Protein AF-A0A1V3QCL3-F1 (afdb_monomer_lite)

Secondary structure (DSSP, 8-state):
-EEE-HHHHHHH-HHHHHHHHHHHHHHHHHH-----EEEEEEEEETTEEEEEEEEEEEEE---SS---EEEEEEEEESS--

Radius of gyration: 13.57 Å; chains: 1; bounding box: 34×31×33 Å

pLDDT: mean 74.79, std 13.8, range [47.28, 90.38]

Foldseek 3Di:
DDKDALVRCCVVQVPQNVVQVVVQVVVCVVQVWDWDWGIWDWDQDPNFTKIKTKTQGFRQPPDPDDRDRDIDIDIGTSDDD

Structure (mmCIF, N/CA/C/O backbone):
data_AF-A0A1V3QCL3-F1
#
_entry.id   AF-A0A1V3QCL3-F1
#
loop_
_atom_site.group_PDB
_atom_site.id
_atom_site.type_symbol
_atom_site.label_atom_id
_atom_site.label_alt_id
_atom_site.label_comp_id
_atom_site.label_asym_id
_atom_site.label_entity_id
_atom_site.label_seq_id
_atom_site.pdbx_PDB_ins_code
_atom_site.Cartn_x
_atom_site.Cartn_y
_atom_site.Cartn_z
_atom_site.occupancy
_atom_site.B_iso_or_equiv
_atom_site.auth_seq_id
_atom_site.auth_comp_id
_atom_site.auth_asym_id
_atom_site.auth_atom_id
_atom_site.pdbx_PDB_model_num
ATOM 1 N N . MET A 1 1 ? -10.348 10.308 -8.255 1.00 57.38 1 MET A N 1
ATOM 2 C CA . MET A 1 1 ? -9.150 9.521 -7.920 1.00 57.38 1 MET A CA 1
ATOM 3 C C . MET A 1 1 ? -8.148 10.484 -7.319 1.00 57.38 1 MET A C 1
ATOM 5 O O . MET A 1 1 ? -7.759 11.421 -8.008 1.00 57.38 1 MET A O 1
ATOM 9 N N . ASN A 1 2 ? -7.853 10.332 -6.025 1.00 72.44 2 ASN A N 1
ATOM 10 C CA . ASN A 1 2 ? -6.822 11.104 -5.330 1.00 72.44 2 ASN A CA 1
ATOM 11 C C . ASN A 1 2 ? -5.563 10.240 -5.289 1.00 72.44 2 ASN A C 1
ATOM 13 O O . ASN A 1 2 ? -5.487 9.293 -4.507 1.00 72.44 2 ASN A O 1
ATOM 17 N N . VAL A 1 3 ? -4.612 10.555 -6.164 1.00 80.06 3 VAL A N 1
ATOM 18 C CA . VAL A 1 3 ? -3.277 9.958 -6.130 1.00 80.06 3 VAL A CA 1
ATOM 19 C C . VAL A 1 3 ? -2.457 10.737 -5.109 1.00 80.06 3 VAL A C 1
ATOM 21 O O . VAL A 1 3 ? -2.370 11.961 -5.192 1.00 80.06 3 VAL A O 1
ATOM 24 N N . LEU A 1 4 ? -1.892 10.023 -4.145 1.00 83.81 4 LEU A N 1
ATOM 25 C CA . LEU A 1 4 ? -1.053 10.537 -3.073 1.00 83.81 4 LEU A CA 1
ATOM 26 C C . LEU A 1 4 ? 0.398 10.130 -3.326 1.00 83.81 4 LEU A C 1
ATOM 28 O O . LEU A 1 4 ? 0.689 9.038 -3.828 1.00 83.81 4 LEU A O 1
ATOM 32 N N . SER A 1 5 ? 1.333 10.993 -2.940 1.00 85.12 5 SER A N 1
ATOM 33 C CA . SER A 1 5 ? 2.717 10.556 -2.777 1.00 85.12 5 SER A CA 1
ATOM 34 C C . SER A 1 5 ? 2.818 9.535 -1.629 1.00 85.12 5 SER A C 1
ATOM 36 O O . SER A 1 5 ? 2.006 9.575 -0.701 1.00 85.12 5 SER A O 1
ATOM 38 N N . PRO A 1 6 ? 3.824 8.636 -1.638 1.00 83.50 6 PRO A N 1
ATOM 39 C CA . PRO A 1 6 ? 4.083 7.718 -0.523 1.00 83.50 6 PRO A CA 1
ATOM 40 C C . PRO A 1 6 ? 4.115 8.414 0.844 1.00 83.50 6 PRO A C 1
ATOM 42 O O . PRO A 1 6 ? 3.551 7.919 1.812 1.00 83.50 6 PRO A O 1
ATOM 45 N N . PHE A 1 7 ? 4.713 9.607 0.897 1.00 86.12 7 PHE A N 1
ATOM 46 C CA . PHE A 1 7 ? 4.790 10.410 2.112 1.00 86.12 7 PHE A CA 1
ATOM 47 C C . PHE A 1 7 ? 3.408 10.896 2.576 1.00 86.12 7 PHE A C 1
ATOM 49 O O . PHE A 1 7 ? 3.050 10.724 3.736 1.00 86.12 7 PHE A O 1
ATOM 56 N N . GLU A 1 8 ? 2.588 11.435 1.669 1.00 88.19 8 GLU A N 1
ATOM 57 C CA . GLU A 1 8 ? 1.231 11.889 2.003 1.00 88.19 8 GLU A CA 1
ATOM 58 C C . GLU A 1 8 ? 0.312 10.739 2.428 1.00 88.19 8 GLU A C 1
ATOM 60 O O . GLU A 1 8 ? -0.528 10.922 3.306 1.00 88.19 8 GLU A O 1
ATOM 65 N N . ALA A 1 9 ? 0.456 9.563 1.813 1.00 86.06 9 ALA A N 1
ATOM 66 C CA . ALA A 1 9 ? -0.299 8.374 2.192 1.00 86.06 9 ALA A CA 1
ATOM 67 C C . ALA A 1 9 ? 0.108 7.853 3.575 1.00 86.06 9 ALA A C 1
ATOM 69 O O . ALA A 1 9 ? -0.765 7.493 4.363 1.00 86.06 9 ALA A O 1
ATOM 70 N N . GLN A 1 10 ? 1.405 7.877 3.889 1.00 87.06 10 GLN A N 1
ATOM 71 C CA . GLN A 1 10 ? 1.917 7.540 5.214 1.00 87.06 10 GLN A CA 1
ATOM 72 C C . GLN A 1 10 ? 1.400 8.505 6.292 1.00 87.06 10 GLN A C 1
ATOM 74 O O . GLN A 1 10 ? 1.012 8.061 7.371 1.00 87.06 10 GLN A O 1
ATOM 79 N N . GLU A 1 11 ? 1.360 9.812 6.015 1.00 90.38 11 GLU A N 1
ATOM 80 C CA . GLU A 1 11 ? 0.852 10.806 6.971 1.00 90.38 11 GLU A CA 1
ATOM 81 C C . GLU A 1 11 ? -0.667 10.717 7.173 1.00 90.38 11 GLU A C 1
ATOM 83 O O . GLU A 1 11 ? -1.147 10.842 8.301 1.00 90.38 11 GLU A O 1
ATOM 88 N N . GLN A 1 12 ? -1.435 10.510 6.098 1.00 88.62 12 GLN A N 1
ATOM 89 C CA . GLN A 1 12 ? -2.902 10.498 6.159 1.00 88.62 12 GLN A CA 1
ATOM 90 C C . GLN A 1 12 ? -3.475 9.158 6.631 1.00 88.62 12 GLN A C 1
ATOM 92 O O . GLN A 1 12 ? -4.503 9.142 7.308 1.00 88.62 12 GLN A O 1
ATOM 97 N N . TYR A 1 13 ? -2.816 8.046 6.300 1.00 89.00 13 TYR A N 1
ATOM 98 C CA . TYR A 1 13 ? -3.298 6.689 6.566 1.00 89.00 13 TYR A CA 1
ATOM 99 C C . TYR A 1 13 ? -2.199 5.802 7.177 1.00 89.00 13 TYR A C 1
ATOM 101 O O . TYR A 1 13 ? -1.856 4.763 6.609 1.00 89.00 13 TYR A O 1
ATOM 109 N N . PRO A 1 14 ? -1.647 6.169 8.350 1.00 88.44 14 PRO A N 1
ATOM 110 C CA . PRO A 1 14 ? -0.473 5.509 8.924 1.00 88.44 14 PRO A CA 1
ATOM 111 C C . PRO A 1 14 ? -0.698 4.030 9.262 1.00 88.44 14 PRO A C 1
ATOM 113 O O . PRO A 1 14 ? 0.217 3.225 9.113 1.00 88.44 14 PRO A O 1
ATOM 116 N N . ASP A 1 15 ? -1.904 3.643 9.692 1.00 88.75 15 ASP A N 1
ATOM 117 C CA . ASP A 1 15 ? -2.209 2.242 10.016 1.00 88.75 15 ASP A CA 1
ATOM 118 C C . ASP A 1 15 ? -2.295 1.363 8.760 1.00 88.75 15 ASP A C 1
ATOM 120 O O . ASP A 1 15 ? -1.721 0.273 8.737 1.00 88.75 15 ASP A O 1
ATOM 124 N N . ALA A 1 16 ? -2.958 1.852 7.706 1.00 87.50 16 ALA A N 1
ATOM 125 C CA . ALA A 1 16 ? -3.020 1.171 6.413 1.00 87.50 16 ALA A CA 1
ATOM 126 C C . ALA A 1 16 ? -1.628 1.093 5.770 1.00 87.50 16 ALA A C 1
ATOM 128 O O . ALA A 1 16 ? -1.246 0.049 5.248 1.00 87.50 16 ALA A O 1
ATOM 129 N N . TRP A 1 17 ? -0.843 2.170 5.873 1.00 88.25 17 TRP A N 1
ATOM 130 C CA . TRP A 1 17 ? 0.538 2.210 5.403 1.00 88.25 17 TRP A CA 1
ATOM 131 C C . TRP A 1 17 ? 1.417 1.181 6.115 1.00 88.25 17 TRP A C 1
ATOM 133 O O . TRP A 1 17 ? 2.094 0.405 5.452 1.00 88.25 17 TRP A O 1
ATOM 143 N N . ARG A 1 18 ? 1.357 1.109 7.452 1.00 87.62 18 ARG A N 1
ATOM 144 C CA . ARG A 1 18 ? 2.116 0.116 8.227 1.00 87.62 18 ARG A CA 1
ATOM 145 C C . ARG A 1 18 ? 1.751 -1.315 7.832 1.00 87.62 18 ARG A C 1
ATOM 147 O O . ARG A 1 18 ? 2.636 -2.147 7.700 1.00 87.62 18 ARG A O 1
ATOM 154 N N . HIS A 1 19 ? 0.466 -1.601 7.614 1.00 86.69 19 HIS A N 1
ATOM 155 C CA . HIS A 1 19 ? 0.047 -2.931 7.165 1.00 86.69 19 HIS A CA 1
ATOM 156 C C . HIS A 1 19 ? 0.652 -3.293 5.803 1.00 86.69 19 HIS A C 1
ATOM 158 O O . HIS A 1 19 ? 1.146 -4.401 5.615 1.00 86.69 19 HIS A O 1
ATOM 164 N N . ILE A 1 20 ? 0.674 -2.331 4.880 1.00 85.69 20 ILE A N 1
ATOM 165 C CA . ILE A 1 20 ? 1.317 -2.488 3.576 1.00 85.69 20 ILE A CA 1
ATOM 166 C C . ILE A 1 20 ? 2.831 -2.686 3.727 1.00 85.69 20 ILE A C 1
ATOM 168 O O . ILE A 1 20 ? 3.393 -3.532 3.039 1.00 85.69 20 ILE A O 1
ATOM 172 N N . GLU A 1 21 ? 3.497 -1.955 4.624 1.00 84.00 21 GLU A N 1
ATOM 173 C CA . GLU A 1 21 ? 4.926 -2.147 4.911 1.00 84.00 21 GLU A CA 1
ATOM 174 C C . GLU A 1 21 ? 5.218 -3.555 5.448 1.00 84.00 21 GLU A C 1
ATOM 176 O O . GLU A 1 21 ? 6.173 -4.184 4.992 1.00 84.00 21 GLU A O 1
ATOM 181 N N . ASP A 1 22 ? 4.377 -4.079 6.343 1.00 85.81 22 ASP A N 1
ATOM 182 C CA . ASP A 1 22 ? 4.504 -5.444 6.868 1.00 85.81 22 ASP A CA 1
ATOM 183 C C . ASP A 1 22 ? 4.336 -6.495 5.751 1.00 85.81 22 ASP A C 1
ATOM 185 O O . ASP A 1 22 ? 5.076 -7.483 5.701 1.00 85.81 22 ASP A O 1
ATOM 189 N N . GLU A 1 23 ? 3.383 -6.296 4.833 1.00 82.56 23 GLU A N 1
ATOM 190 C CA . GLU A 1 23 ? 3.199 -7.168 3.663 1.00 82.56 23 GLU A CA 1
ATOM 191 C C . GLU A 1 23 ? 4.378 -7.074 2.685 1.00 82.56 23 GLU A C 1
ATOM 193 O O . GLU A 1 23 ? 4.857 -8.095 2.182 1.00 82.56 23 GLU A O 1
ATOM 198 N N . MET A 1 24 ? 4.889 -5.865 2.444 1.00 79.69 24 MET A N 1
ATOM 199 C CA . MET A 1 24 ? 6.075 -5.632 1.620 1.00 79.69 24 MET A CA 1
ATOM 200 C C . MET A 1 24 ? 7.320 -6.277 2.229 1.00 79.69 24 MET A C 1
ATOM 202 O O . MET A 1 24 ? 8.132 -6.842 1.499 1.00 79.69 24 MET A O 1
ATOM 206 N N . GLU A 1 25 ? 7.491 -6.220 3.550 1.00 80.12 25 GLU A N 1
ATOM 207 C CA . GLU A 1 25 ? 8.604 -6.859 4.250 1.00 80.12 25 GLU A CA 1
ATOM 208 C C . GLU A 1 25 ? 8.522 -8.388 4.160 1.00 80.12 25 GLU A C 1
ATOM 210 O O . GLU A 1 25 ? 9.518 -9.041 3.840 1.00 80.12 25 GLU A O 1
ATOM 215 N N . GLN A 1 26 ? 7.331 -8.963 4.340 1.00 77.62 26 GLN A N 1
ATOM 216 C CA . GLN A 1 26 ? 7.118 -10.400 4.146 1.00 77.62 26 GLN A CA 1
ATOM 217 C C . GLN A 1 26 ? 7.402 -10.830 2.701 1.00 77.62 26 GLN A C 1
ATOM 219 O O . GLN A 1 26 ? 8.040 -11.861 2.474 1.00 77.62 26 GLN A O 1
ATOM 224 N N . ALA A 1 27 ? 6.983 -10.030 1.715 1.00 74.31 27 ALA A N 1
ATOM 225 C CA . ALA A 1 27 ? 7.309 -10.271 0.314 1.00 74.31 27 ALA A CA 1
ATOM 226 C C . ALA A 1 27 ? 8.825 -10.156 0.063 1.00 74.31 27 ALA A C 1
ATOM 228 O O . ALA A 1 27 ? 9.414 -11.029 -0.576 1.00 74.31 27 ALA A O 1
ATOM 229 N N . ARG A 1 28 ? 9.494 -9.137 0.616 1.00 70.88 28 ARG A N 1
ATOM 230 C CA . ARG A 1 28 ? 10.951 -8.953 0.511 1.00 70.88 28 ARG A CA 1
ATOM 231 C C . ARG A 1 28 ? 11.709 -10.185 0.988 1.00 70.88 28 ARG A C 1
ATOM 233 O O . ARG A 1 28 ? 12.613 -10.642 0.289 1.00 70.88 28 ARG A O 1
ATOM 240 N N . ASP A 1 29 ? 11.353 -10.727 2.146 1.00 67.94 29 ASP A N 1
ATOM 241 C CA . ASP A 1 29 ? 12.041 -11.886 2.717 1.00 67.94 29 ASP A CA 1
ATOM 242 C C . ASP A 1 29 ? 11.867 -13.149 1.847 1.00 67.94 29 ASP A C 1
ATOM 244 O O . ASP A 1 29 ? 12.759 -13.998 1.802 1.00 67.94 29 ASP A O 1
ATOM 248 N N . GLY A 1 30 ? 10.768 -13.246 1.087 1.00 65.56 30 GLY A N 1
ATOM 249 C CA . GLY A 1 30 ? 10.532 -14.312 0.108 1.00 65.56 30 GLY A CA 1
ATOM 250 C C . GLY A 1 30 ? 11.290 -14.155 -1.218 1.00 65.56 30 GLY A C 1
ATOM 251 O O . GLY A 1 30 ? 11.605 -15.160 -1.856 1.00 65.56 30 GLY A O 1
ATOM 252 N N . TYR A 1 31 ? 11.605 -12.919 -1.628 1.00 61.91 31 TYR A N 1
ATOM 253 C CA . TYR A 1 31 ? 12.134 -12.604 -2.966 1.00 61.91 31 TYR A CA 1
ATOM 254 C C . TYR A 1 31 ? 13.534 -11.960 -2.988 1.00 61.91 31 TYR A C 1
ATOM 256 O O . TYR A 1 31 ? 14.077 -11.729 -4.066 1.00 61.91 31 TYR A O 1
ATOM 264 N N . ALA A 1 32 ? 14.146 -11.693 -1.829 1.00 58.28 32 ALA A N 1
ATOM 265 C CA . ALA A 1 32 ? 15.487 -11.108 -1.677 1.00 58.28 32 ALA A CA 1
ATOM 266 C C . ALA A 1 32 ? 15.717 -9.774 -2.432 1.00 58.28 32 ALA A C 1
ATOM 268 O O . ALA A 1 32 ? 16.859 -9.426 -2.741 1.00 58.28 32 ALA A O 1
ATOM 269 N N . ALA A 1 33 ? 14.654 -9.012 -2.715 1.00 61.78 33 ALA A N 1
ATOM 270 C CA . ALA A 1 33 ? 14.704 -7.749 -3.453 1.00 61.78 33 ALA A CA 1
ATOM 271 C C . ALA A 1 33 ? 14.191 -6.582 -2.600 1.00 61.78 33 ALA A C 1
ATOM 273 O O . ALA A 1 33 ? 13.167 -6.694 -1.932 1.00 61.78 33 ALA A O 1
ATOM 274 N N . THR A 1 34 ? 14.891 -5.446 -2.631 1.00 62.44 34 THR A N 1
ATOM 275 C CA . THR A 1 34 ? 14.451 -4.218 -1.953 1.00 62.44 34 THR A CA 1
ATOM 276 C C . THR A 1 34 ? 13.202 -3.678 -2.636 1.00 62.44 34 THR A C 1
ATOM 278 O O . THR A 1 34 ? 13.305 -3.227 -3.773 1.00 62.44 34 THR A O 1
ATOM 281 N N . LEU A 1 35 ? 12.061 -3.686 -1.939 1.00 69.12 35 LEU A N 1
ATOM 282 C CA . LEU A 1 35 ? 10.816 -3.107 -2.433 1.00 69.12 35 LEU A CA 1
ATOM 283 C C . LEU A 1 35 ? 10.706 -1.614 -2.060 1.00 69.12 35 LEU A C 1
ATOM 285 O O . LEU A 1 35 ? 10.913 -1.237 -0.910 1.00 69.12 35 LEU A O 1
ATOM 289 N N . VAL A 1 36 ? 10.400 -0.759 -3.034 1.00 70.31 36 VAL A N 1
ATOM 290 C CA . VAL A 1 36 ? 10.220 0.693 -2.923 1.00 70.31 36 VAL A CA 1
ATOM 291 C C . VAL A 1 36 ? 8.858 1.073 -3.523 1.00 70.31 36 VAL A C 1
ATOM 293 O O . VAL A 1 36 ? 8.627 0.820 -4.715 1.00 70.31 36 VAL A O 1
ATOM 296 N N . PRO A 1 37 ? 7.962 1.688 -2.729 1.00 73.00 37 PRO A N 1
ATOM 297 C CA . PRO A 1 37 ? 6.671 2.173 -3.196 1.00 73.00 37 PRO A CA 1
ATOM 298 C C . PRO A 1 37 ? 6.829 3.428 -4.056 1.00 73.00 37 PRO A C 1
ATOM 300 O O . PRO A 1 37 ? 7.710 4.255 -3.820 1.00 73.00 37 PRO A O 1
ATOM 303 N N . VAL A 1 38 ? 5.952 3.598 -5.043 1.00 77.12 38 VAL A N 1
ATOM 304 C CA . VAL A 1 38 ? 6.068 4.679 -6.041 1.00 77.12 38 VAL A CA 1
ATOM 305 C C . VAL A 1 38 ? 4.840 5.550 -6.199 1.00 77.12 38 VAL A C 1
ATOM 307 O O . VAL A 1 38 ? 4.942 6.672 -6.686 1.00 77.12 38 VAL A O 1
ATOM 310 N N . ALA A 1 39 ? 3.689 5.037 -5.790 1.00 84.31 39 ALA A N 1
ATOM 311 C CA . ALA A 1 39 ? 2.415 5.717 -5.864 1.00 84.31 39 ALA A CA 1
ATOM 312 C C . ALA A 1 39 ? 1.484 5.088 -4.837 1.00 84.31 39 ALA A C 1
ATOM 314 O O . ALA A 1 39 ? 1.489 3.866 -4.660 1.00 84.31 39 ALA A O 1
ATOM 315 N N . ALA A 1 40 ? 0.687 5.932 -4.195 1.00 87.12 40 ALA A N 1
ATOM 316 C CA . ALA A 1 40 ? -0.398 5.525 -3.328 1.00 87.12 40 ALA A CA 1
ATOM 317 C C . ALA A 1 40 ? -1.703 6.130 -3.856 1.00 87.12 40 ALA A C 1
ATOM 319 O O . ALA A 1 40 ? -1.728 7.263 -4.330 1.00 87.12 40 ALA A O 1
ATOM 320 N N . GLU A 1 41 ? -2.797 5.391 -3.799 1.00 90.12 41 GLU A N 1
ATOM 321 C CA . GLU A 1 41 ? -4.101 5.843 -4.269 1.00 90.12 41 GLU A CA 1
ATOM 322 C C . GLU A 1 41 ? -5.186 5.344 -3.325 1.00 90.12 41 GLU A C 1
ATOM 324 O O . GLU A 1 41 ? -5.168 4.191 -2.909 1.00 90.12 41 GLU A O 1
ATOM 329 N N . VAL A 1 42 ? -6.153 6.202 -3.002 1.00 87.81 42 VAL A N 1
ATOM 330 C CA . VAL A 1 42 ? -7.350 5.771 -2.276 1.00 87.81 42 VAL A CA 1
ATOM 331 C C . VAL A 1 42 ? -8.430 5.380 -3.275 1.00 87.81 42 VAL A C 1
ATOM 333 O O . VAL A 1 42 ? -8.869 6.196 -4.093 1.00 87.81 42 VAL A O 1
ATOM 336 N N . LEU A 1 43 ? -8.863 4.128 -3.188 1.00 88.88 43 LEU A N 1
ATOM 337 C CA . LEU A 1 43 ? -9.899 3.529 -4.017 1.00 88.88 43 LEU A CA 1
ATOM 338 C C . LEU A 1 43 ? -11.095 3.130 -3.160 1.00 88.88 43 LEU A C 1
ATOM 340 O O . LEU A 1 43 ? -10.952 2.797 -1.989 1.00 88.88 43 LEU A O 1
ATOM 344 N N . THR A 1 44 ? -12.280 3.117 -3.762 1.00 86.81 44 THR A N 1
ATOM 345 C CA . THR A 1 44 ? -13.475 2.547 -3.134 1.00 86.81 44 THR A CA 1
ATOM 346 C C . THR A 1 44 ? -13.740 1.176 -3.743 1.00 86.81 44 THR A C 1
ATOM 348 O O . THR A 1 44 ? -14.028 1.083 -4.937 1.00 86.81 44 THR A O 1
ATOM 351 N N . VAL A 1 45 ? -13.651 0.119 -2.937 1.00 82.56 45 VAL A N 1
ATOM 352 C CA . VAL A 1 45 ? -13.887 -1.275 -3.342 1.00 82.56 45 VAL A CA 1
ATOM 353 C C . VAL A 1 45 ? -15.046 -1.816 -2.515 1.00 82.56 45 VAL A C 1
ATOM 355 O O . VAL A 1 45 ? -14.987 -1.808 -1.293 1.00 82.56 45 VAL A O 1
ATOM 358 N N . ASP A 1 46 ? -16.130 -2.229 -3.176 1.00 84.00 46 ASP A N 1
ATOM 359 C CA . ASP A 1 46 ? -17.338 -2.772 -2.527 1.00 84.00 46 ASP A CA 1
ATOM 360 C C . ASP A 1 46 ? -17.943 -1.882 -1.417 1.00 84.00 46 ASP A C 1
ATOM 362 O O . ASP A 1 46 ? -18.620 -2.357 -0.509 1.00 84.00 46 ASP A O 1
ATOM 366 N N . GLY A 1 47 ? -17.741 -0.564 -1.521 1.00 83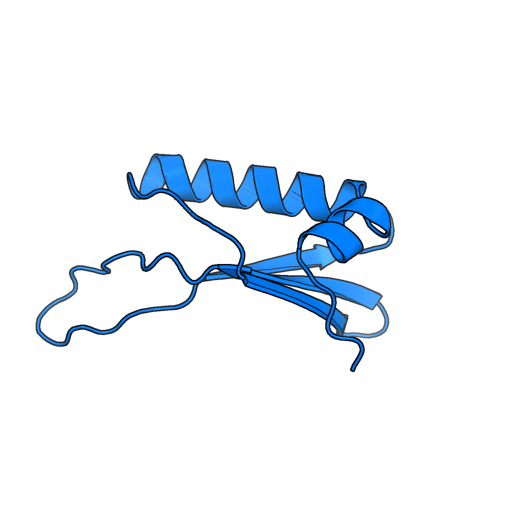.00 47 GLY A N 1
ATOM 367 C CA . GLY A 1 47 ? -18.218 0.430 -0.552 1.00 83.00 47 GLY A CA 1
ATOM 368 C C . GLY A 1 47 ? -17.230 0.761 0.570 1.00 83.00 47 GLY A C 1
ATOM 369 O O . GLY A 1 47 ? -17.481 1.709 1.310 1.00 83.00 47 GLY A O 1
ATOM 370 N N . ASP A 1 48 ? -16.103 0.052 0.656 1.00 84.88 48 ASP A N 1
ATOM 371 C CA . ASP A 1 48 ? -15.014 0.332 1.591 1.00 84.88 48 ASP A CA 1
ATOM 372 C C . ASP A 1 48 ? -13.928 1.187 0.926 1.00 84.88 48 ASP A C 1
ATOM 374 O O . ASP A 1 48 ? -13.591 0.987 -0.242 1.00 84.88 48 ASP A O 1
ATOM 378 N N . GLU A 1 49 ? -13.338 2.122 1.672 1.00 86.88 49 GLU A N 1
ATOM 379 C CA . GLU A 1 49 ? -12.155 2.852 1.215 1.00 86.88 49 GLU A CA 1
ATOM 380 C C . GLU A 1 49 ? -10.879 2.048 1.504 1.00 86.88 49 GLU A C 1
ATOM 382 O O . GLU A 1 49 ? -10.654 1.559 2.617 1.00 86.88 49 GLU A O 1
ATOM 387 N N . VAL A 1 50 ? -10.034 1.916 0.486 1.00 88.50 50 VAL A N 1
ATOM 388 C CA . VAL A 1 50 ? -8.819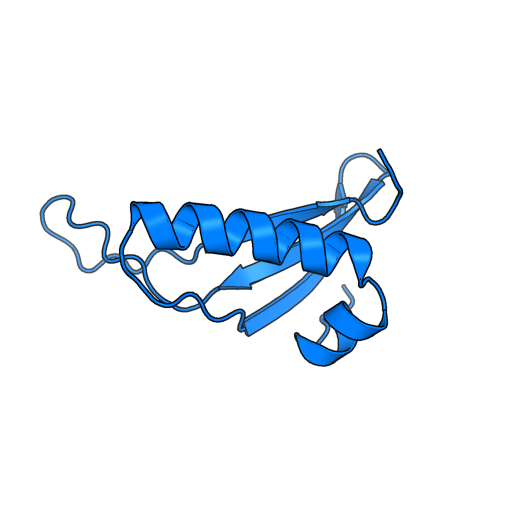 1.103 0.483 1.00 88.50 50 VAL A CA 1
ATOM 389 C C . VAL A 1 50 ? -7.660 1.950 -0.021 1.00 88.50 50 VAL A C 1
ATOM 391 O O . VAL A 1 50 ? -7.757 2.590 -1.067 1.00 88.50 50 VAL A O 1
ATOM 394 N N . LEU A 1 51 ? -6.547 1.927 0.704 1.00 87.25 51 LEU A N 1
ATOM 395 C CA . LEU A 1 51 ? -5.271 2.432 0.230 1.00 87.25 51 LEU A CA 1
ATOM 396 C C . LEU A 1 51 ? -4.621 1.384 -0.673 1.00 87.25 51 LEU A C 1
ATOM 398 O O . LEU A 1 51 ? -4.286 0.292 -0.221 1.00 87.25 51 LEU A O 1
ATOM 402 N N . GLN A 1 52 ? -4.441 1.719 -1.942 1.00 87.88 52 GLN A N 1
ATOM 403 C CA . GLN A 1 52 ? -3.637 0.974 -2.899 1.00 87.88 52 GLN A CA 1
ATOM 404 C C . GLN A 1 52 ? -2.236 1.573 -2.951 1.00 87.88 52 GLN A C 1
ATOM 406 O O . GLN A 1 52 ? -2.095 2.771 -3.179 1.00 87.88 52 GLN A O 1
ATOM 411 N N . VAL A 1 53 ? -1.200 0.7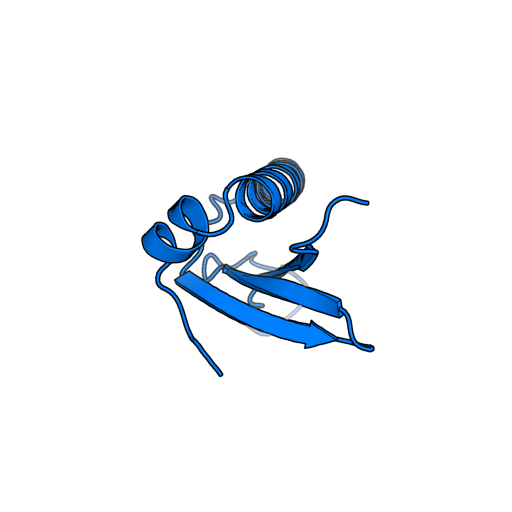52 -2.817 1.00 85.38 53 VAL A N 1
ATOM 412 C CA . VAL A 1 53 ? 0.192 1.165 -3.029 1.00 85.38 53 VAL A CA 1
ATOM 413 C C . VAL A 1 53 ? 0.823 0.279 -4.090 1.00 85.38 53 VAL A C 1
ATOM 415 O O . VAL A 1 53 ? 0.692 -0.943 -4.062 1.00 85.38 53 VAL A O 1
ATOM 418 N N . VAL A 1 54 ? 1.514 0.902 -5.042 1.00 82.81 54 VAL A N 1
ATOM 419 C CA . VAL A 1 54 ? 2.235 0.209 -6.115 1.00 82.81 54 VAL A CA 1
ATOM 420 C C . VAL A 1 54 ? 3.733 0.305 -5.842 1.00 82.81 54 VAL A C 1
ATOM 422 O O . VAL A 1 54 ? 4.239 1.401 -5.596 1.00 82.81 54 VAL A O 1
ATOM 425 N N . ALA A 1 55 ? 4.450 -0.816 -5.900 1.00 75.44 55 ALA A N 1
ATOM 426 C CA . ALA A 1 55 ? 5.911 -0.865 -5.830 1.00 75.44 55 ALA A CA 1
ATOM 427 C C . ALA A 1 55 ? 6.517 -1.049 -7.240 1.00 75.44 55 ALA A C 1
ATOM 429 O O . ALA A 1 55 ? 6.095 -1.943 -7.972 1.00 75.44 55 ALA A O 1
ATOM 430 N N . LEU A 1 56 ? 7.502 -0.213 -7.627 1.00 64.69 56 LEU A N 1
ATOM 431 C CA . LEU A 1 56 ? 8.218 -0.303 -8.935 1.00 64.69 56 LEU A CA 1
ATOM 432 C C . LEU A 1 56 ? 9.453 -1.198 -8.899 1.00 64.69 56 LEU A C 1
ATOM 434 O O . LEU A 1 56 ? 10.206 -1.280 -9.860 1.00 64.69 56 LEU A O 1
ATOM 438 N N . THR A 1 57 ? 9.755 -1.774 -7.755 1.00 59.72 57 THR A N 1
ATOM 439 C CA . THR A 1 57 ? 10.978 -2.565 -7.612 1.00 59.72 57 THR A CA 1
ATOM 440 C C . THR A 1 57 ? 10.626 -3.957 -8.040 1.00 59.72 57 THR A C 1
ATOM 442 O O . THR A 1 57 ? 9.940 -4.704 -7.349 1.00 59.72 57 THR A O 1
ATOM 445 N N . ASP A 1 58 ? 11.022 -4.216 -9.271 1.00 53.66 58 ASP A N 1
ATOM 446 C CA . ASP A 1 58 ? 10.709 -5.427 -9.974 1.00 53.66 58 ASP A CA 1
ATOM 447 C C . ASP A 1 58 ? 11.164 -6.636 -9.174 1.00 53.66 58 ASP A C 1
ATOM 449 O O . ASP A 1 58 ? 12.344 -6.796 -8.847 1.00 53.66 58 ASP A O 1
ATOM 453 N N . ILE A 1 59 ? 10.226 -7.534 -8.909 1.00 51.41 59 ILE A N 1
ATOM 454 C CA . ILE A 1 59 ? 10.612 -8.910 -8.671 1.00 51.41 59 ILE A CA 1
ATOM 455 C C . ILE A 1 59 ? 10.903 -9.461 -10.054 1.00 51.41 59 ILE A C 1
ATOM 457 O O . ILE A 1 59 ? 10.010 -9.543 -10.897 1.00 51.41 59 ILE A O 1
ATOM 461 N N . SER A 1 60 ? 12.162 -9.812 -10.306 1.00 50.38 60 SER A N 1
ATOM 462 C CA . SER A 1 60 ? 12.500 -10.598 -11.485 1.00 50.38 60 SER A CA 1
ATOM 463 C C . SER A 1 60 ? 11.858 -11.970 -11.291 1.00 50.38 60 SER A C 1
ATOM 465 O O . SER A 1 60 ? 12.411 -12.846 -10.624 1.00 50.38 60 SER A O 1
ATOM 467 N N . ILE A 1 61 ? 10.630 -12.136 -11.784 1.00 50.34 61 ILE A N 1
ATOM 468 C CA . ILE A 1 61 ? 9.977 -13.437 -11.828 1.00 50.34 61 ILE A CA 1
ATOM 469 C C . ILE A 1 61 ? 10.704 -14.185 -12.938 1.00 50.34 61 ILE A C 1
ATOM 471 O O . ILE A 1 61 ? 10.407 -14.018 -14.117 1.00 50.34 61 ILE A O 1
ATOM 475 N N . VAL A 1 62 ? 11.733 -14.946 -12.564 1.00 47.94 62 VAL A N 1
ATOM 476 C CA . VAL A 1 62 ? 12.468 -15.805 -13.493 1.00 47.94 62 VAL A CA 1
ATOM 477 C C . VAL A 1 62 ? 11.558 -16.976 -13.855 1.00 47.94 62 VAL A C 1
ATOM 479 O O . VAL A 1 62 ? 11.748 -18.089 -13.378 1.00 47.94 62 VAL A O 1
ATOM 482 N N . ASP A 1 63 ? 10.545 -16.722 -14.677 1.00 47.28 63 ASP A N 1
ATOM 4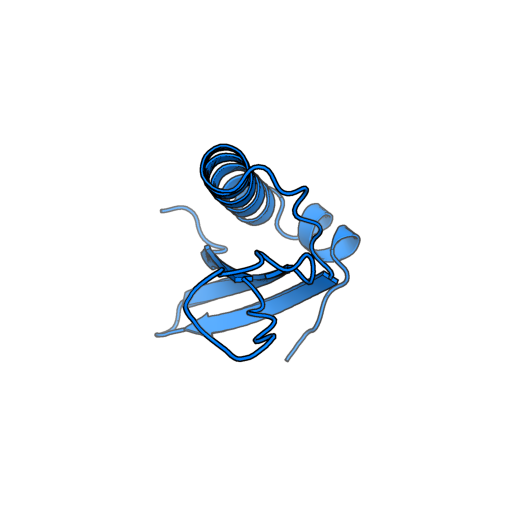83 C CA . ASP A 1 63 ? 9.773 -17.763 -15.338 1.00 47.28 63 ASP A CA 1
ATOM 484 C C . ASP A 1 63 ? 9.923 -17.571 -16.849 1.00 47.28 63 ASP A C 1
ATOM 486 O O . ASP A 1 63 ? 9.244 -16.791 -17.504 1.00 47.28 63 ASP A O 1
ATOM 490 N N . VAL A 1 64 ? 10.956 -18.238 -17.363 1.00 50.44 64 VAL A N 1
ATOM 491 C CA . VAL A 1 64 ? 11.123 -18.691 -18.748 1.00 50.44 64 VAL A CA 1
ATOM 492 C C . VAL A 1 64 ? 10.702 -17.698 -19.853 1.00 50.44 64 VAL A C 1
ATOM 494 O O . VAL A 1 64 ? 9.714 -17.902 -20.549 1.00 50.44 64 VAL A O 1
ATOM 497 N N . GLY A 1 65 ? 11.563 -16.716 -20.145 1.00 50.31 65 GLY A N 1
ATOM 498 C CA . GLY A 1 65 ? 11.778 -16.279 -21.536 1.00 50.31 65 GLY A CA 1
ATOM 499 C C . GLY A 1 65 ? 11.314 -14.885 -21.966 1.00 50.31 65 GLY A C 1
ATOM 500 O O . GLY A 1 65 ? 11.614 -14.515 -23.098 1.00 50.31 65 GLY A O 1
ATOM 501 N N . GLU A 1 66 ? 10.687 -14.085 -21.105 1.00 50.84 66 GLU A N 1
ATOM 502 C CA . GLU A 1 66 ? 10.428 -12.660 -21.371 1.00 50.84 66 GLU A CA 1
ATOM 503 C C . GLU A 1 66 ? 10.757 -11.838 -20.117 1.00 50.84 66 GLU A C 1
ATOM 505 O O . GLU A 1 66 ? 10.306 -12.191 -19.029 1.00 50.84 66 GLU A O 1
ATOM 510 N N . ASP A 1 67 ? 11.534 -10.754 -20.256 1.00 47.47 67 ASP A N 1
ATOM 511 C CA . ASP A 1 67 ? 11.771 -9.750 -19.203 1.00 47.47 67 ASP A CA 1
ATOM 512 C C . ASP A 1 67 ? 10.446 -9.043 -18.860 1.00 47.47 67 ASP A C 1
ATOM 514 O O . ASP A 1 67 ? 10.158 -7.930 -19.303 1.00 47.47 67 ASP A O 1
ATOM 518 N N . SER A 1 68 ? 9.590 -9.735 -18.115 1.00 52.25 68 SER A N 1
ATOM 519 C CA . SER A 1 68 ? 8.300 -9.234 -17.663 1.00 52.25 68 SER A CA 1
ATOM 520 C C . SER A 1 68 ? 8.474 -8.661 -16.267 1.00 52.25 68 SER A C 1
ATOM 522 O O . SER A 1 68 ? 8.439 -9.370 -15.263 1.00 52.25 68 SER A O 1
ATOM 524 N N . PHE A 1 69 ? 8.683 -7.352 -16.219 1.00 55.53 69 PHE A N 1
ATOM 525 C CA . PHE A 1 69 ? 8.630 -6.570 -14.995 1.00 55.53 69 PHE A CA 1
ATOM 526 C C . PHE A 1 69 ? 7.187 -6.563 -14.473 1.00 55.53 69 PHE A C 1
ATOM 528 O O . PHE A 1 69 ? 6.296 -5.953 -15.070 1.00 55.53 69 PHE A O 1
ATOM 535 N N . ALA A 1 70 ? 6.928 -7.307 -13.398 1.00 59.62 70 ALA A N 1
ATOM 536 C CA . ALA A 1 70 ? 5.630 -7.320 -12.739 1.00 59.62 70 ALA A CA 1
ATOM 537 C C . ALA A 1 70 ? 5.642 -6.314 -11.583 1.00 59.62 70 ALA A C 1
ATOM 539 O O . ALA A 1 70 ? 6.344 -6.507 -10.590 1.00 59.62 70 ALA A O 1
ATOM 540 N N . HIS A 1 71 ? 4.842 -5.252 -11.697 1.00 65.75 71 HIS A N 1
ATOM 541 C CA . HIS A 1 71 ? 4.615 -4.338 -10.581 1.00 65.75 71 HIS A CA 1
ATOM 542 C C . HIS A 1 71 ? 3.809 -5.046 -9.493 1.00 65.75 71 HIS A C 1
ATOM 544 O O . HIS A 1 71 ? 2.745 -5.611 -9.764 1.00 65.75 71 HIS A O 1
ATOM 550 N N . MET A 1 72 ? 4.293 -4.982 -8.257 1.00 73.75 72 MET A N 1
ATOM 551 C CA . MET A 1 72 ? 3.568 -5.518 -7.113 1.00 73.75 72 MET A CA 1
ATOM 552 C C . MET A 1 72 ? 2.618 -4.452 -6.567 1.00 73.75 72 MET A C 1
ATOM 554 O O . MET A 1 72 ? 3.007 -3.300 -6.359 1.00 73.75 72 MET A O 1
ATOM 558 N N . MET A 1 73 ? 1.358 -4.835 -6.370 1.00 80.69 73 MET A N 1
ATOM 559 C CA . MET A 1 73 ? 0.308 -3.972 -5.831 1.00 80.69 73 MET A CA 1
ATOM 560 C C . MET A 1 73 ? -0.121 -4.501 -4.466 1.00 80.69 73 MET A C 1
ATOM 562 O O . MET A 1 73 ? -0.353 -5.700 -4.326 1.00 80.69 73 MET A O 1
ATOM 566 N N . PHE A 1 74 ? -0.248 -3.599 -3.498 1.00 82.56 74 PHE A N 1
ATOM 567 C CA . PHE A 1 74 ? -0.676 -3.890 -2.132 1.00 82.56 74 PHE A CA 1
ATOM 568 C C . PHE A 1 74 ? -1.907 -3.059 -1.785 1.00 82.56 74 PHE A C 1
ATOM 570 O O . PHE A 1 74 ? -2.026 -1.909 -2.219 1.00 82.56 74 PHE A O 1
ATOM 577 N N . H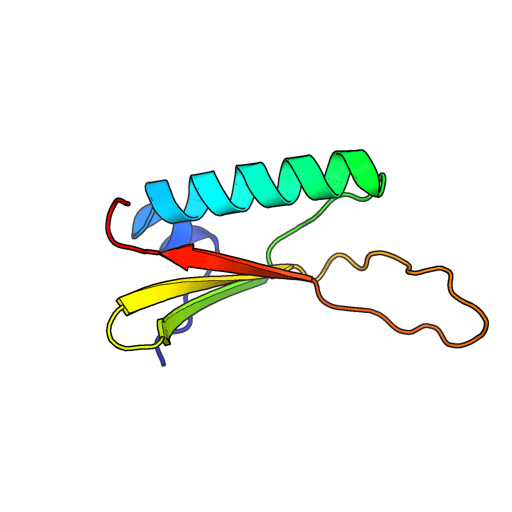IS A 1 75 ? -2.813 -3.628 -0.991 1.00 85.19 75 HIS A N 1
ATOM 578 C CA . HIS A 1 75 ? -4.091 -3.013 -0.639 1.00 85.19 75 HIS A CA 1
ATOM 579 C C . HIS A 1 75 ? -4.358 -3.133 0.857 1.00 85.19 75 HIS A C 1
ATOM 581 O O . HIS A 1 75 ? -4.361 -4.236 1.390 1.00 85.19 75 HIS A O 1
ATOM 587 N N . ALA A 1 76 ? -4.678 -2.022 1.519 1.00 84.00 76 ALA A N 1
ATOM 588 C CA . ALA A 1 76 ? -5.094 -2.025 2.920 1.00 84.00 76 ALA A CA 1
ATOM 589 C C . ALA A 1 76 ? -6.354 -1.183 3.130 1.00 84.00 76 ALA A C 1
ATOM 591 O O . ALA A 1 76 ? -6.459 -0.064 2.627 1.00 84.00 76 ALA A O 1
ATOM 592 N N . LYS A 1 77 ? -7.327 -1.711 3.883 1.00 85.12 77 LYS A N 1
ATOM 593 C CA . LYS A 1 77 ? -8.535 -0.956 4.245 1.00 85.12 77 LYS A CA 1
ATOM 594 C C . LYS A 1 77 ? -8.167 0.247 5.115 1.00 85.12 77 LYS A C 1
ATOM 596 O O . LYS A 1 77 ? -7.315 0.144 5.993 1.00 85.12 77 LYS A O 1
ATOM 601 N N . LEU A 1 78 ? -8.831 1.378 4.879 1.00 81.75 78 LEU A N 1
ATOM 602 C CA . LEU A 1 78 ? -8.631 2.597 5.669 1.00 81.75 78 LEU A CA 1
ATOM 603 C C . LEU A 1 78 ? -9.349 2.557 7.022 1.00 81.75 78 LEU A C 1
ATOM 605 O O . LEU A 1 78 ? -8.937 3.230 7.964 1.00 81.75 78 LEU A O 1
ATOM 609 N N . ALA A 1 79 ? -10.423 1.773 7.122 1.00 72.88 79 ALA A N 1
ATOM 610 C CA . ALA A 1 79 ? -11.122 1.522 8.373 1.00 72.88 79 ALA A CA 1
ATOM 611 C C . ALA A 1 79 ? -10.514 0.302 9.095 1.00 72.88 79 ALA A C 1
ATOM 613 O O . ALA A 1 79 ? -10.126 -0.659 8.425 1.00 72.88 79 ALA A O 1
ATOM 614 N N . PRO A 1 80 ? -10.448 0.308 10.441 1.00 54.62 80 PRO A N 1
ATOM 615 C CA . PRO A 1 80 ? -9.978 -0.844 11.202 1.00 54.62 80 PRO A CA 1
ATOM 616 C C . PRO A 1 80 ? -10.864 -2.072 10.941 1.00 54.62 80 PRO A C 1
ATOM 618 O O . PRO A 1 80 ? -12.087 -1.946 10.845 1.00 54.62 80 PRO A O 1
ATOM 621 N N . PHE A 1 81 ? -10.220 -3.236 10.822 1.00 53.34 81 PHE A N 1
ATOM 622 C CA . PHE A 1 81 ? -10.862 -4.549 10.710 1.00 53.34 81 PHE A CA 1
ATOM 623 C C . PHE A 1 81 ? -11.565 -4.964 12.009 1.00 53.34 81 PHE A C 1
ATOM 625 O O . PHE A 1 81 ? -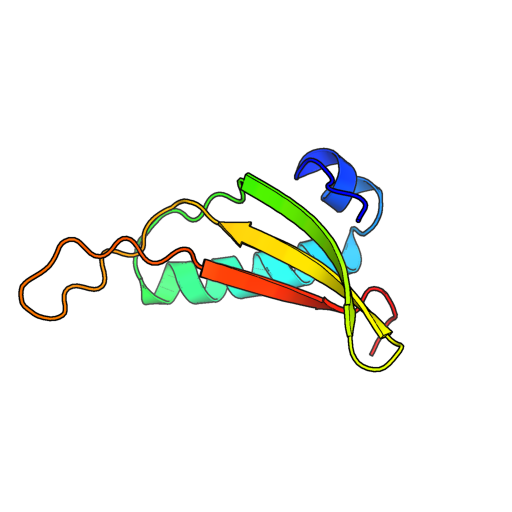11.039 -4.639 13.101 1.00 53.34 81 PHE A O 1
#

Sequence (81 aa):
MNVLSPFEAQEQYPDAWRHIEDEMEQARDGYAATLVPVAAEVLTVDGDEVLQVVALTDISIVDVGEDSFAHMMFHAKLAPF